Protein AF-A0A9J7M4P5-F1 (afdb_monomer_lite)

Structure (mmCIF, N/CA/C/O backbone):
data_AF-A0A9J7M4P5-F1
#
_entry.id   AF-A0A9J7M4P5-F1
#
loop_
_atom_site.group_PDB
_atom_site.id
_atom_site.type_symbol
_atom_site.label_atom_id
_atom_site.label_alt_id
_atom_site.label_comp_id
_atom_site.label_asym_id
_atom_site.label_entity_id
_atom_site.label_seq_id
_atom_site.pdbx_PDB_ins_code
_atom_site.Cartn_x
_atom_site.Cartn_y
_atom_site.Cartn_z
_atom_site.occupancy
_atom_site.B_iso_or_equiv
_atom_site.auth_seq_id
_atom_site.auth_comp_id
_atom_site.auth_asym_id
_atom_site.auth_atom_id
_atom_site.pdbx_PDB_model_num
ATOM 1 N N . MET A 1 1 ? -28.557 36.344 45.020 1.00 32.06 1 MET A N 1
ATOM 2 C CA . MET A 1 1 ? -29.048 36.520 46.403 1.00 32.06 1 MET A CA 1
ATOM 3 C C . MET A 1 1 ? -29.252 35.145 47.010 1.00 32.06 1 MET A C 1
ATOM 5 O O . MET A 1 1 ? -29.589 34.224 46.281 1.00 32.06 1 MET A O 1
ATOM 9 N N . HIS A 1 2 ? -28.918 35.027 48.289 1.00 39.66 2 HIS A N 1
ATOM 10 C CA . HIS A 1 2 ? -28.750 33.804 49.070 1.00 39.66 2 HIS A CA 1
ATOM 11 C C . HIS A 1 2 ? -29.847 32.739 48.944 1.00 39.66 2 HIS A C 1
ATOM 13 O O . HIS A 1 2 ? -31.031 33.059 48.902 1.00 39.66 2 HIS A O 1
ATOM 19 N N . ALA A 1 3 ? -29.426 31.479 49.070 1.00 27.81 3 ALA A N 1
ATOM 20 C CA . ALA A 1 3 ? -30.178 30.472 49.807 1.00 27.81 3 ALA A CA 1
ATOM 21 C C . ALA A 1 3 ? -29.232 29.857 50.850 1.00 27.81 3 ALA A C 1
ATOM 23 O O . ALA A 1 3 ? -28.232 29.229 50.508 1.00 27.81 3 ALA A O 1
ATOM 24 N N . GLU A 1 4 ? -29.517 30.121 52.122 1.00 32.56 4 GLU A N 1
ATOM 25 C CA . GLU A 1 4 ? -28.838 29.543 53.279 1.00 32.56 4 GLU A CA 1
ATOM 26 C C . GLU A 1 4 ? -29.743 28.424 53.820 1.00 32.56 4 GLU A C 1
ATOM 28 O O . GLU A 1 4 ? -30.871 28.689 54.231 1.00 32.56 4 GLU A O 1
ATOM 33 N N . ILE A 1 5 ? -29.273 27.172 53.807 1.00 31.25 5 ILE A N 1
ATOM 34 C CA . ILE A 1 5 ? -29.913 26.063 54.529 1.00 31.25 5 ILE A CA 1
ATOM 35 C C . ILE A 1 5 ? -29.029 25.741 55.732 1.00 31.25 5 ILE A C 1
ATOM 37 O O . ILE A 1 5 ? -27.945 25.176 55.601 1.00 31.25 5 ILE A O 1
ATOM 41 N N . LYS A 1 6 ? -29.503 26.133 56.919 1.00 36.91 6 LYS A N 1
ATOM 42 C CA . LYS A 1 6 ? -28.920 25.782 58.217 1.00 36.91 6 LYS A CA 1
ATOM 43 C C . LYS A 1 6 ? -29.572 24.508 58.739 1.00 36.91 6 LYS A C 1
ATOM 45 O O . LYS A 1 6 ? -30.766 24.495 59.022 1.00 36.91 6 LYS A O 1
ATOM 50 N N . ILE A 1 7 ? -28.769 23.468 58.942 1.00 38.19 7 ILE A N 1
ATOM 51 C CA . ILE A 1 7 ? -29.154 22.288 59.721 1.00 38.19 7 ILE A CA 1
ATOM 52 C C . ILE A 1 7 ? -28.417 22.373 61.062 1.00 38.19 7 ILE A C 1
ATOM 54 O O . ILE A 1 7 ? -27.215 22.132 61.132 1.00 38.19 7 ILE A O 1
ATOM 58 N N . MET A 1 8 ? -29.131 22.744 62.131 1.00 36.69 8 MET A N 1
ATOM 59 C CA . MET A 1 8 ? -28.634 22.638 63.508 1.00 36.69 8 MET A CA 1
ATOM 60 C C . MET A 1 8 ? -28.886 21.218 64.021 1.00 36.69 8 MET A C 1
ATOM 62 O O . MET A 1 8 ? -30.028 20.761 64.008 1.00 36.69 8 MET A O 1
ATOM 66 N N . ARG A 1 9 ? -27.852 20.515 64.501 1.00 39.53 9 ARG A N 1
ATOM 67 C CA . ARG A 1 9 ? -28.026 19.235 65.207 1.00 39.53 9 ARG A CA 1
ATOM 68 C C . ARG A 1 9 ? -27.787 19.400 66.703 1.00 39.53 9 ARG A C 1
ATOM 70 O O . ARG A 1 9 ? -26.708 19.799 67.129 1.00 39.53 9 ARG A O 1
ATOM 77 N N . SER A 1 10 ? -28.814 19.046 67.471 1.00 37.09 10 SER A N 1
ATOM 78 C CA . SER A 1 10 ? -28.768 18.798 68.910 1.00 37.09 10 SER A CA 1
ATOM 79 C C . SER A 1 10 ? -28.330 17.352 69.189 1.00 37.09 10 SER A C 1
ATOM 81 O O . SER A 1 10 ? -28.710 16.436 68.464 1.00 37.09 10 SER A O 1
ATOM 83 N N . SER A 1 11 ? -27.507 17.202 70.231 1.00 46.25 11 SER A N 1
ATOM 84 C CA . SER A 1 11 ? -27.249 16.038 71.096 1.00 46.25 11 SER A CA 1
ATOM 85 C C . SER A 1 11 ? -27.502 14.610 70.562 1.00 46.25 11 SER A C 1
ATOM 87 O O . SER A 1 11 ? -28.636 14.166 70.416 1.00 46.25 11 SER A O 1
ATOM 89 N N . VAL A 1 12 ? -26.399 13.860 70.408 1.00 49.03 12 VAL A N 1
ATOM 90 C CA . VAL A 1 12 ? -26.198 12.409 70.673 1.00 49.03 12 VAL A CA 1
ATOM 91 C C . VAL A 1 12 ? -27.060 11.365 69.927 1.00 49.03 12 VAL A C 1
ATOM 93 O O . VAL A 1 12 ? -26.639 10.216 69.827 1.00 49.03 12 VAL A O 1
ATOM 96 N N . PHE A 1 13 ? -28.155 11.716 69.255 1.00 46.66 13 PHE A N 1
ATOM 97 C CA . PHE A 1 13 ? -29.026 10.751 68.559 1.00 46.66 13 PHE A CA 1
ATOM 98 C C . PHE A 1 13 ? -28.764 10.566 67.053 1.00 46.66 13 PHE A C 1
ATOM 100 O O . PHE A 1 13 ? -29.630 10.085 66.335 1.00 46.66 13 PHE A O 1
ATOM 107 N N . HIS A 1 14 ? -27.588 10.935 66.535 1.00 49.94 14 HIS A N 1
ATOM 108 C CA . HIS A 1 14 ? -27.396 11.019 65.072 1.00 49.94 14 HIS A CA 1
ATOM 109 C C . HIS A 1 14 ? -26.044 10.541 64.523 1.00 49.94 14 HIS A C 1
ATOM 111 O O . HIS A 1 14 ? -25.819 10.575 63.313 1.00 49.94 14 HIS A O 1
ATOM 117 N N . LEU A 1 15 ? -25.130 10.074 65.377 1.00 54.09 15 LEU A N 1
ATOM 118 C CA . LEU A 1 15 ? -23.816 9.579 64.941 1.00 54.09 15 LEU A CA 1
ATOM 119 C C . LEU A 1 15 ? -23.909 8.229 64.212 1.00 54.09 15 LEU A C 1
ATOM 121 O O . LEU A 1 15 ? -23.121 7.965 63.307 1.00 54.09 15 LEU A O 1
ATOM 125 N N . ALA A 1 16 ? -24.882 7.388 64.576 1.00 57.69 16 ALA A N 1
ATOM 126 C CA . ALA A 1 16 ? -25.131 6.117 63.899 1.00 57.69 16 ALA A CA 1
ATOM 127 C C . ALA A 1 16 ? -25.726 6.322 62.496 1.00 57.69 16 ALA A C 1
ATOM 129 O O . ALA A 1 16 ? -25.271 5.691 61.546 1.00 57.69 16 ALA A O 1
ATOM 130 N N . GLU A 1 17 ? -26.679 7.247 62.346 1.00 63.53 17 GLU A N 1
ATOM 131 C CA . GLU A 1 17 ? -27.298 7.563 61.053 1.00 63.53 17 GLU A CA 1
ATOM 132 C C . GLU A 1 17 ? -26.326 8.265 60.098 1.00 63.53 17 GLU A C 1
ATOM 134 O O . GLU A 1 17 ? -26.314 7.957 58.909 1.00 63.53 17 GLU A O 1
ATOM 139 N N . LEU A 1 18 ? -25.446 9.140 60.609 1.00 63.12 18 LEU A N 1
ATOM 140 C CA . LEU A 1 18 ? -24.404 9.773 59.792 1.00 63.12 18 LEU A CA 1
ATOM 141 C C . LEU A 1 18 ? -23.370 8.745 59.296 1.00 63.12 18 LEU A C 1
ATOM 143 O O . LEU A 1 18 ? -23.082 8.694 58.105 1.00 63.12 18 LEU A O 1
ATOM 147 N N . LYS A 1 19 ? -22.895 7.849 60.175 1.00 74.62 19 LYS A N 1
ATOM 148 C CA . LYS A 1 19 ? -21.999 6.740 59.790 1.00 74.62 19 LYS A CA 1
ATOM 149 C C . LYS A 1 19 ? -22.668 5.748 58.836 1.00 74.62 19 LYS A C 1
ATOM 151 O O . LYS A 1 19 ? -21.984 5.114 58.038 1.00 74.62 19 LYS A O 1
ATOM 156 N N . ALA A 1 20 ? -23.985 5.567 58.931 1.00 74.94 20 ALA A N 1
ATOM 157 C CA . ALA A 1 20 ? -24.743 4.748 57.990 1.00 74.94 20 ALA A CA 1
ATOM 158 C C . ALA A 1 20 ? -24.864 5.431 56.618 1.00 74.94 20 ALA A C 1
ATOM 160 O O . ALA A 1 20 ? -24.771 4.753 55.597 1.00 74.94 20 ALA A O 1
ATOM 161 N N . PHE A 1 21 ? -25.025 6.756 56.586 1.00 72.19 21 PHE A N 1
ATOM 162 C CA . PHE A 1 21 ? -25.049 7.541 55.353 1.00 72.19 21 PHE A CA 1
ATOM 163 C C . PHE A 1 21 ? -23.686 7.554 54.648 1.00 72.19 21 PHE A C 1
ATOM 165 O O . PHE A 1 21 ? -23.629 7.272 53.459 1.00 72.19 21 PHE A O 1
ATOM 172 N N . GLU A 1 22 ? -22.586 7.770 55.373 1.00 79.81 22 GLU A N 1
ATOM 173 C CA . GLU A 1 22 ? -21.223 7.722 54.813 1.00 79.81 22 GLU A CA 1
ATOM 174 C C . GLU A 1 22 ? -20.876 6.338 54.248 1.00 79.81 22 GLU A C 1
ATOM 176 O O . GLU A 1 22 ? -20.321 6.235 53.159 1.00 79.81 22 GLU A O 1
ATOM 181 N N . ARG A 1 23 ? -21.273 5.252 54.931 1.00 82.62 23 ARG A N 1
ATOM 182 C CA . ARG A 1 23 ? -21.112 3.887 54.396 1.00 82.62 23 ARG A CA 1
ATOM 183 C C . ARG A 1 23 ? -21.931 3.654 53.132 1.00 82.62 23 ARG A C 1
ATOM 185 O O . ARG A 1 23 ? -21.476 2.941 52.245 1.00 82.62 23 ARG A O 1
ATOM 192 N N . ARG A 1 24 ? -23.137 4.226 53.052 1.00 82.62 24 ARG A N 1
ATOM 193 C CA . ARG A 1 24 ? -23.967 4.161 51.843 1.00 82.62 24 ARG A CA 1
ATOM 194 C C . ARG A 1 24 ? -23.356 4.974 50.706 1.00 82.62 24 ARG A C 1
ATOM 196 O O . ARG A 1 24 ? -23.369 4.493 49.583 1.00 82.62 24 ARG A O 1
ATOM 203 N N . LEU A 1 25 ? -22.789 6.145 50.995 1.00 83.06 25 LEU A N 1
ATOM 204 C CA . LEU A 1 25 ? -22.092 6.966 50.006 1.00 83.06 25 LEU A CA 1
ATOM 205 C C . LEU A 1 25 ? -20.863 6.236 49.447 1.00 83.06 25 LEU A C 1
ATOM 207 O O . LEU A 1 25 ? -20.775 6.061 48.239 1.00 83.06 25 LEU A O 1
ATOM 211 N N . ALA A 1 26 ? -20.005 5.695 50.316 1.00 88.31 26 ALA A N 1
ATOM 212 C CA . ALA A 1 26 ? -18.843 4.907 49.902 1.00 88.31 26 ALA A CA 1
ATOM 213 C C . ALA A 1 26 ? -19.234 3.650 49.101 1.00 88.31 26 ALA A C 1
ATOM 215 O O . ALA A 1 26 ? -18.562 3.283 48.142 1.00 88.31 26 ALA A O 1
ATOM 216 N N . ALA A 1 27 ? -20.345 2.995 49.463 1.00 86.44 27 ALA A N 1
ATOM 217 C CA . ALA A 1 27 ? -20.863 1.858 48.705 1.00 86.44 27 ALA A CA 1
ATOM 218 C C . ALA A 1 27 ? -21.381 2.258 47.312 1.00 86.44 27 ALA A C 1
ATOM 220 O O . ALA A 1 27 ? -21.237 1.482 46.370 1.00 86.44 27 ALA A O 1
ATOM 221 N N . MET A 1 28 ? -21.970 3.450 47.164 1.00 83.69 28 MET A N 1
ATOM 222 C CA . MET A 1 28 ? -22.389 3.964 45.856 1.00 83.69 28 MET A CA 1
ATOM 223 C C . MET A 1 28 ? -21.194 4.357 44.985 1.00 83.69 28 MET A C 1
ATOM 225 O O . MET A 1 28 ? -21.196 4.022 43.806 1.00 83.69 28 MET A O 1
ATOM 229 N N . GLU A 1 29 ? -20.176 5.012 45.548 1.00 90.94 29 GLU A N 1
ATOM 230 C CA . GLU A 1 29 ? -18.949 5.368 44.818 1.00 90.94 29 GLU A CA 1
ATOM 231 C C . GLU A 1 29 ? -18.215 4.111 44.331 1.00 90.94 29 GLU A C 1
ATOM 233 O O . GLU A 1 29 ? -17.936 3.988 43.143 1.00 90.94 29 GLU A O 1
ATOM 238 N N . ALA A 1 30 ? -18.046 3.104 45.194 1.00 89.12 30 ALA A N 1
ATOM 239 C CA . ALA A 1 30 ? -17.461 1.822 44.797 1.00 89.12 30 ALA A CA 1
ATOM 240 C C . ALA A 1 30 ? -18.287 1.096 43.717 1.00 89.12 30 ALA A C 1
ATOM 242 O O . ALA A 1 30 ? -17.734 0.444 42.833 1.00 89.12 30 ALA A O 1
ATOM 243 N N . CYS A 1 31 ? -19.619 1.207 43.766 1.00 89.06 31 CYS A N 1
ATOM 244 C CA . CYS A 1 31 ? -20.495 0.655 42.734 1.00 89.06 31 CYS A CA 1
ATOM 245 C C . CYS A 1 31 ? -20.346 1.395 41.396 1.00 89.06 31 CYS A C 1
ATOM 247 O O . CYS A 1 31 ? -20.440 0.775 40.337 1.00 89.06 31 CYS A O 1
ATOM 249 N N . GLN A 1 32 ? -20.134 2.710 41.437 1.00 89.12 32 GLN A N 1
ATOM 250 C CA . GLN A 1 32 ? -19.912 3.526 40.250 1.00 89.12 32 GLN A CA 1
ATOM 251 C C . GLN A 1 32 ? -18.554 3.218 39.608 1.00 89.12 32 GLN A C 1
ATOM 253 O O . GLN A 1 32 ? -18.493 3.048 38.391 1.00 89.12 32 GLN A O 1
ATOM 258 N N . ASP A 1 33 ? -17.501 3.075 40.412 1.00 91.88 33 ASP A N 1
ATOM 259 C CA . ASP A 1 33 ? -16.168 2.699 39.933 1.00 91.88 33 ASP A CA 1
ATOM 260 C C . ASP A 1 33 ? -16.181 1.303 39.296 1.00 91.88 33 ASP A C 1
ATOM 262 O O . ASP A 1 33 ? -15.713 1.132 38.171 1.00 91.88 33 ASP A O 1
ATOM 266 N N . ALA A 1 34 ? -16.829 0.326 39.943 1.00 89.56 34 ALA A N 1
ATOM 267 C CA . ALA A 1 34 ? -16.982 -1.019 39.389 1.00 89.56 34 ALA A CA 1
ATOM 268 C C . ALA A 1 34 ? -17.745 -1.024 38.048 1.00 89.56 34 ALA A C 1
ATOM 270 O O . ALA A 1 34 ? -17.384 -1.754 37.126 1.00 89.56 34 ALA A O 1
ATOM 271 N N . ALA A 1 35 ? -18.781 -0.189 37.910 1.00 90.12 35 ALA A N 1
ATOM 272 C CA . ALA A 1 35 ? -19.529 -0.066 36.659 1.00 90.12 35 ALA A CA 1
ATOM 273 C C . ALA A 1 35 ? -18.696 0.577 35.532 1.00 90.12 35 ALA A C 1
ATOM 275 O O . ALA A 1 35 ? -18.831 0.197 34.367 1.00 90.12 35 ALA A O 1
ATOM 276 N N . LEU A 1 36 ? -17.828 1.540 35.859 1.00 87.75 36 LEU A N 1
ATOM 277 C CA . LEU A 1 36 ? -16.921 2.169 34.895 1.00 87.75 36 LEU A CA 1
ATOM 278 C C . LEU A 1 36 ? -15.819 1.211 34.428 1.00 87.75 36 LEU A C 1
ATOM 280 O O . LEU A 1 36 ? -15.496 1.192 33.238 1.00 87.75 36 LEU A O 1
ATOM 284 N N . GLU A 1 37 ? -15.274 0.396 35.331 1.00 89.75 37 GLU A N 1
ATOM 285 C CA . GLU A 1 37 ? -14.303 -0.643 34.978 1.00 89.75 37 GLU A CA 1
ATOM 286 C C . GLU A 1 37 ? -14.909 -1.691 34.038 1.00 89.75 37 GLU A C 1
ATOM 288 O O . GLU A 1 37 ? -14.287 -2.042 33.033 1.00 89.75 37 GLU A O 1
ATOM 293 N N . ASP A 1 38 ? -16.141 -2.134 34.302 1.00 89.31 38 ASP A N 1
ATOM 294 C CA . ASP A 1 38 ? -16.837 -3.115 33.463 1.00 89.31 38 ASP A CA 1
ATOM 295 C C . ASP A 1 38 ? -17.134 -2.566 32.055 1.00 89.31 38 ASP A C 1
ATOM 297 O O . ASP A 1 38 ? -16.871 -3.225 31.046 1.00 89.31 38 ASP A O 1
ATOM 301 N N . LEU A 1 39 ? -17.579 -1.306 31.956 1.00 88.56 39 LEU A N 1
ATOM 302 C CA . LEU A 1 39 ? -17.783 -0.623 30.672 1.00 88.56 39 LEU A CA 1
ATOM 303 C C . LEU A 1 39 ? -16.479 -0.470 29.878 1.00 88.56 39 LEU A C 1
ATOM 305 O O . LEU A 1 39 ? -16.457 -0.740 28.675 1.00 88.56 39 LEU A O 1
ATOM 309 N N . SER A 1 40 ? -15.395 -0.062 30.542 1.00 88.31 40 SER A N 1
ATOM 310 C CA . SER A 1 40 ? -14.067 0.075 29.931 1.00 88.31 40 SER A CA 1
ATOM 311 C C . SER A 1 40 ? -13.532 -1.276 29.442 1.00 88.31 40 SER A C 1
ATOM 313 O O . SER A 1 40 ? -13.055 -1.400 28.311 1.00 88.31 40 SER A O 1
ATOM 315 N N . SER A 1 41 ? -13.692 -2.323 30.255 1.00 86.88 41 SER A N 1
ATOM 316 C CA . SER A 1 41 ? -13.334 -3.701 29.912 1.00 86.88 41 SER A CA 1
ATOM 317 C C . SER A 1 41 ? -14.108 -4.196 28.687 1.00 86.88 41 SER A C 1
ATOM 319 O O . SER A 1 41 ? -13.510 -4.667 27.715 1.00 86.88 41 SER A O 1
ATOM 321 N N . HIS A 1 42 ? -15.432 -4.009 28.670 1.00 82.81 42 HIS A N 1
ATOM 322 C CA . HIS A 1 42 ? -16.275 -4.381 27.537 1.00 82.81 42 HIS A CA 1
ATOM 323 C C . HIS A 1 42 ? -15.928 -3.613 26.253 1.00 82.81 42 HIS A C 1
ATOM 325 O O . HIS A 1 42 ? -15.896 -4.207 25.168 1.00 82.81 42 HIS A O 1
ATOM 331 N N . GLN A 1 43 ? -15.629 -2.315 26.342 1.00 83.38 43 GLN A N 1
ATOM 332 C CA . GLN A 1 43 ? -15.176 -1.524 25.193 1.00 83.38 43 GLN A CA 1
ATOM 333 C C . GLN A 1 43 ? -13.837 -2.027 24.645 1.00 83.38 43 GLN A C 1
ATOM 335 O O . GLN A 1 43 ? -13.720 -2.262 23.443 1.00 83.38 43 GLN A O 1
ATOM 340 N N . ASN A 1 44 ? -12.856 -2.283 25.511 1.00 83.12 44 ASN A N 1
ATOM 341 C CA . ASN A 1 44 ? -11.569 -2.831 25.086 1.00 83.12 44 ASN A CA 1
ATOM 342 C C . ASN A 1 44 ? -11.737 -4.207 24.429 1.00 83.12 44 ASN A C 1
ATOM 344 O O . ASN A 1 44 ? -11.225 -4.434 23.337 1.00 83.12 44 ASN A O 1
ATOM 348 N N . GLN A 1 45 ? -12.530 -5.101 25.023 1.00 78.44 45 GLN A N 1
ATOM 349 C CA . GLN A 1 45 ? -12.749 -6.442 24.481 1.00 78.44 45 GLN A CA 1
ATOM 350 C C . GLN A 1 45 ? -13.483 -6.421 23.129 1.00 78.44 45 GLN A C 1
ATOM 352 O O . GLN A 1 45 ? -13.175 -7.211 22.231 1.00 78.44 45 GLN A O 1
ATOM 357 N N . THR A 1 46 ? -14.446 -5.510 22.954 1.00 83.31 46 THR A N 1
ATOM 358 C CA . THR A 1 46 ? -15.131 -5.325 21.666 1.00 83.31 46 THR A CA 1
ATOM 359 C C . THR A 1 46 ? -14.205 -4.743 20.601 1.00 83.31 46 THR A C 1
ATOM 361 O O . THR A 1 46 ? -14.252 -5.220 19.464 1.00 83.31 46 THR A O 1
ATOM 364 N N . ALA A 1 47 ? -13.325 -3.803 20.959 1.00 83.31 47 ALA A N 1
ATOM 365 C CA . ALA A 1 47 ? -12.305 -3.265 20.062 1.00 83.31 47 ALA A CA 1
ATOM 366 C C . ALA A 1 47 ? -11.313 -4.350 19.613 1.00 83.31 47 ALA A C 1
ATOM 368 O O . ALA A 1 47 ? -11.155 -4.567 18.411 1.00 83.31 47 ALA A O 1
ATOM 369 N N . THR A 1 48 ? -10.743 -5.125 20.544 1.00 82.12 48 THR A N 1
ATOM 370 C CA . THR A 1 48 ? -9.800 -6.210 20.213 1.00 82.12 48 THR A CA 1
ATOM 371 C C . THR A 1 48 ? -10.436 -7.242 19.281 1.00 82.12 48 THR A C 1
ATOM 373 O O . THR A 1 48 ? -9.849 -7.637 18.275 1.00 82.12 48 THR A O 1
ATOM 376 N N . ARG A 1 49 ? -11.692 -7.630 19.539 1.00 83.75 49 ARG A N 1
ATOM 377 C CA . ARG A 1 49 ? -12.414 -8.582 18.682 1.00 83.75 49 ARG A CA 1
ATOM 378 C C . ARG A 1 49 ? -12.668 -8.037 17.272 1.00 83.75 49 ARG A C 1
ATOM 380 O O . ARG A 1 49 ? -12.710 -8.809 16.311 1.00 83.75 49 ARG A O 1
ATOM 387 N N . GLN A 1 50 ? -12.890 -6.731 17.129 1.00 83.12 50 GLN A N 1
ATOM 388 C CA . GLN A 1 50 ? -13.041 -6.093 15.819 1.00 83.12 50 GLN A CA 1
ATOM 389 C C . GLN A 1 50 ? -11.714 -6.038 15.063 1.00 83.12 50 GLN A C 1
ATOM 391 O O . GLN A 1 50 ? -11.693 -6.356 13.873 1.00 83.12 50 GLN A O 1
ATOM 396 N N . GLU A 1 51 ? -10.618 -5.705 15.741 1.00 83.75 51 GLU A N 1
ATOM 397 C CA . GLU A 1 51 ? -9.276 -5.698 15.155 1.00 83.75 51 GLU A CA 1
ATOM 398 C C . GLU A 1 51 ? -8.866 -7.088 14.665 1.00 83.75 51 GLU A C 1
ATOM 400 O O . GLU A 1 51 ? -8.419 -7.228 13.527 1.00 83.75 51 GLU A O 1
ATOM 405 N N . GLU A 1 52 ? -9.100 -8.135 15.459 1.00 84.50 52 GLU A N 1
ATOM 406 C CA . GLU A 1 52 ? -8.826 -9.518 15.055 1.00 84.50 52 GLU A CA 1
ATOM 407 C C . GLU A 1 52 ? -9.647 -9.935 13.835 1.00 84.50 52 GLU A C 1
ATOM 409 O O . GLU A 1 52 ? -9.114 -10.539 12.902 1.00 84.50 52 GLU A O 1
ATOM 414 N N . ARG A 1 53 ? -10.936 -9.577 13.803 1.00 84.31 53 ARG A N 1
ATOM 415 C CA . ARG A 1 53 ? -11.807 -9.831 12.647 1.00 84.31 53 ARG A CA 1
ATOM 416 C C . ARG A 1 53 ? -11.341 -9.089 11.403 1.00 84.31 53 ARG A C 1
ATOM 418 O O . ARG A 1 53 ? -11.387 -9.649 10.310 1.00 84.31 53 ARG A O 1
ATOM 425 N N . PHE A 1 54 ? -10.902 -7.844 11.547 1.00 79.38 54 PHE A N 1
ATOM 426 C CA . PHE A 1 54 ? -10.382 -7.062 10.433 1.00 79.38 54 PHE A CA 1
ATOM 427 C C . PHE A 1 54 ? -9.044 -7.622 9.933 1.00 79.38 54 PHE A C 1
ATOM 429 O O . PHE A 1 54 ? -8.843 -7.772 8.729 1.00 79.38 54 PHE A O 1
ATOM 436 N N . ALA A 1 55 ? -8.154 -8.018 10.843 1.00 77.25 55 ALA A N 1
ATOM 437 C CA . ALA A 1 55 ? -6.906 -8.686 10.502 1.00 77.25 55 ALA A CA 1
ATOM 438 C C . ALA A 1 55 ? -7.157 -10.031 9.801 1.00 77.25 55 ALA A C 1
ATOM 440 O O . ALA A 1 55 ? -6.491 -10.350 8.818 1.00 77.25 55 ALA A O 1
ATOM 441 N N . ASP A 1 56 ? -8.131 -10.816 10.263 1.00 83.12 56 ASP A N 1
ATOM 442 C CA . ASP A 1 56 ? -8.551 -12.059 9.612 1.00 83.12 56 ASP A CA 1
ATOM 443 C C . ASP A 1 56 ? -9.130 -11.818 8.210 1.00 83.12 56 ASP A C 1
ATOM 445 O O . ASP A 1 56 ? -8.721 -12.467 7.244 1.00 83.12 56 ASP A O 1
ATOM 449 N N . PHE A 1 57 ? -9.985 -10.805 8.056 1.00 83.19 57 PHE A N 1
ATOM 450 C CA . PHE A 1 57 ? -10.497 -10.377 6.756 1.00 83.19 57 PHE A CA 1
ATOM 451 C C . PHE A 1 57 ? -9.360 -10.008 5.789 1.00 83.19 57 PHE A C 1
ATOM 453 O O . PHE A 1 57 ? -9.321 -10.495 4.659 1.00 83.19 57 PHE A O 1
ATOM 460 N N . CYS A 1 58 ? -8.389 -9.209 6.236 1.00 78.50 58 CYS A N 1
ATOM 461 C CA . CYS A 1 58 ? -7.227 -8.825 5.431 1.00 78.50 58 CYS A CA 1
ATOM 462 C C . CYS A 1 58 ? -6.308 -10.016 5.101 1.00 78.50 58 CYS A C 1
ATOM 464 O O . CYS A 1 58 ? -5.708 -10.053 4.026 1.00 78.50 58 CYS A O 1
ATOM 466 N N . ARG A 1 59 ? -6.196 -11.008 5.996 1.00 73.88 59 ARG A N 1
ATOM 467 C CA . ARG A 1 59 ? -5.406 -12.229 5.760 1.00 73.88 59 ARG A CA 1
ATOM 468 C C . ARG A 1 59 ? -6.055 -13.157 4.737 1.00 73.88 59 ARG A C 1
ATOM 470 O O . ARG A 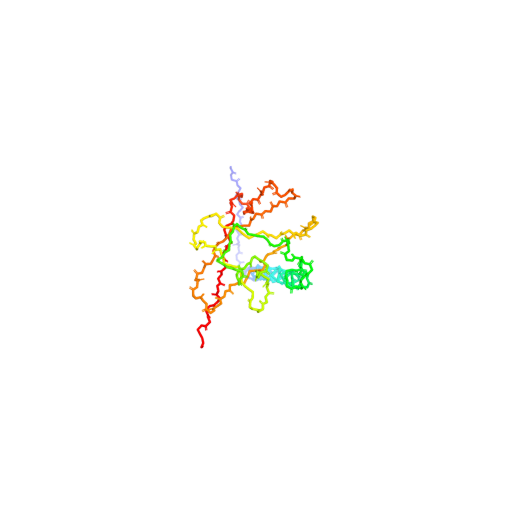1 59 ? -5.341 -13.728 3.914 1.00 73.88 59 ARG A O 1
ATOM 477 N N . THR A 1 60 ? -7.377 -13.296 4.784 1.00 78.50 60 THR A N 1
ATOM 478 C CA . THR A 1 60 ? -8.138 -14.239 3.949 1.00 78.50 60 THR A CA 1
ATOM 479 C C . THR A 1 60 ? -8.493 -13.679 2.572 1.00 78.50 60 THR A C 1
ATOM 481 O O . THR A 1 60 ? -8.633 -14.445 1.622 1.00 78.50 60 THR A O 1
ATOM 484 N N . ARG A 1 61 ? -8.591 -12.352 2.421 1.00 82.06 61 ARG A N 1
ATOM 485 C CA . ARG A 1 61 ? -8.967 -11.689 1.161 1.00 82.06 61 ARG A CA 1
ATOM 486 C C . ARG A 1 61 ? -7.808 -10.921 0.537 1.00 82.06 61 ARG A C 1
ATOM 488 O O . ARG A 1 61 ? -7.803 -9.693 0.480 1.00 82.06 61 ARG A O 1
ATOM 495 N N . ARG A 1 62 ? -6.816 -11.658 0.032 1.00 83.44 62 ARG A N 1
ATOM 496 C CA . ARG A 1 62 ? -5.746 -11.068 -0.782 1.00 83.44 62 ARG A CA 1
ATOM 497 C C . ARG A 1 62 ? -6.250 -10.764 -2.189 1.00 83.44 62 ARG A C 1
ATOM 499 O O . ARG A 1 62 ? -6.924 -11.579 -2.800 1.00 83.44 62 ARG A O 1
ATOM 506 N N . MET A 1 63 ? -5.850 -9.614 -2.720 1.00 84.25 63 MET A N 1
ATOM 507 C CA . MET A 1 63 ? -6.310 -9.106 -4.020 1.00 84.25 63 MET A CA 1
ATOM 508 C C . MET A 1 63 ? -5.520 -9.646 -5.225 1.00 84.25 63 MET A C 1
ATOM 510 O O . MET A 1 63 ? -5.573 -9.045 -6.285 1.00 84.25 63 MET A O 1
ATOM 514 N N . GLY A 1 64 ? -4.750 -10.732 -5.087 1.00 87.12 64 GLY A N 1
ATOM 515 C CA . GLY A 1 64 ? -4.068 -11.348 -6.236 1.00 87.12 64 GLY A CA 1
ATOM 516 C C . GLY A 1 64 ? -2.557 -11.115 -6.356 1.00 87.12 64 GLY A C 1
ATOM 517 O O . GLY A 1 64 ? -1.905 -11.741 -7.190 1.00 87.12 64 GLY A O 1
ATOM 518 N N . MET A 1 65 ? -1.959 -10.254 -5.519 1.00 87.19 65 MET A N 1
ATOM 519 C CA . MET A 1 65 ? -0.520 -9.945 -5.611 1.00 87.19 65 MET A CA 1
ATOM 520 C C . MET A 1 65 ? 0.367 -11.174 -5.364 1.00 87.19 65 MET A C 1
ATOM 522 O O . MET A 1 65 ? 1.308 -11.399 -6.120 1.00 87.19 65 MET A O 1
ATOM 526 N N . SER A 1 66 ? 0.067 -11.980 -4.338 1.00 84.06 66 SER A N 1
ATOM 527 C CA . SER A 1 66 ? 0.858 -13.175 -3.994 1.00 84.06 66 SER A CA 1
ATOM 528 C C . SER A 1 66 ? 0.408 -14.451 -4.708 1.00 84.06 66 SER A C 1
ATOM 530 O O . SER A 1 66 ? 1.183 -15.395 -4.788 1.00 84.06 66 SER A O 1
ATOM 532 N N . THR A 1 67 ? -0.841 -14.509 -5.175 1.00 85.19 67 THR A N 1
ATOM 533 C CA . THR A 1 67 ? -1.428 -15.695 -5.827 1.00 85.19 67 THR A CA 1
ATOM 534 C C . THR A 1 67 ? -1.228 -15.694 -7.340 1.00 85.19 67 THR A C 1
ATOM 536 O O . THR A 1 67 ? -1.254 -16.758 -7.945 1.00 85.19 67 THR A O 1
ATOM 539 N N . GLY A 1 68 ? -0.979 -14.527 -7.945 1.00 86.94 68 GLY A N 1
ATOM 540 C CA . GLY A 1 68 ? -0.810 -14.385 -9.394 1.00 86.94 68 GLY A CA 1
ATOM 541 C C . GLY A 1 68 ? -2.086 -13.993 -10.142 1.00 86.94 68 GLY A C 1
ATOM 542 O O . GLY A 1 68 ? -2.027 -13.835 -11.355 1.00 86.94 68 GLY A O 1
ATOM 543 N N . ASP A 1 69 ? -3.207 -13.788 -9.439 1.00 90.19 69 ASP A N 1
ATOM 544 C CA . ASP A 1 69 ? -4.485 -13.403 -10.066 1.00 90.19 69 ASP A CA 1
ATOM 545 C C . ASP A 1 69 ? -4.418 -12.013 -10.719 1.00 90.19 69 ASP A C 1
ATOM 547 O O . ASP A 1 69 ? -5.060 -11.762 -11.735 1.00 90.19 69 ASP A O 1
ATOM 551 N N . ILE A 1 70 ? -3.602 -11.109 -10.164 1.00 90.88 70 ILE A N 1
ATOM 552 C CA . ILE A 1 70 ? -3.193 -9.885 -10.865 1.00 90.88 70 ILE A CA 1
ATOM 553 C C . ILE A 1 70 ? -2.108 -10.296 -11.860 1.00 90.88 70 ILE A C 1
ATOM 555 O O . ILE A 1 70 ? -1.103 -10.828 -11.390 1.00 90.88 70 ILE A O 1
ATOM 559 N N . PRO A 1 71 ? -2.226 -10.040 -13.173 1.00 92.50 71 PRO A N 1
ATOM 560 C CA . PRO A 1 71 ? -1.205 -10.422 -14.147 1.00 92.50 71 PRO A CA 1
ATOM 561 C C . PRO A 1 71 ? 0.040 -9.526 -14.057 1.00 92.50 71 PRO A C 1
ATOM 563 O O . PRO A 1 71 ? -0.033 -8.370 -13.646 1.00 92.50 71 PRO A O 1
ATOM 566 N N . ASP A 1 72 ? 1.200 -10.040 -14.478 1.00 92.62 72 ASP A N 1
ATOM 567 C CA . ASP A 1 72 ? 2.473 -9.297 -14.432 1.00 92.62 72 ASP A CA 1
ATOM 568 C C . ASP A 1 72 ? 2.423 -7.978 -15.224 1.00 92.62 72 ASP A C 1
ATOM 570 O O . ASP A 1 72 ? 3.026 -6.991 -14.812 1.00 92.62 72 ASP A O 1
ATOM 574 N N . SER A 1 73 ? 1.657 -7.933 -16.320 1.00 94.88 73 SER A N 1
ATOM 575 C CA . SER A 1 73 ? 1.440 -6.727 -17.133 1.00 94.88 73 SER A CA 1
ATOM 576 C C . SER A 1 73 ? 0.710 -5.606 -16.391 1.00 94.88 73 SER A C 1
ATOM 578 O O . SER A 1 73 ? 0.846 -4.442 -16.760 1.00 94.88 73 SER A O 1
ATOM 580 N N . SER A 1 74 ? -0.050 -5.944 -15.349 1.00 94.25 74 SER A N 1
ATOM 581 C CA . SER A 1 74 ? -0.755 -4.976 -14.508 1.00 94.25 74 SER A CA 1
ATOM 582 C C . SER A 1 74 ? 0.136 -4.375 -13.421 1.00 94.25 74 SER A C 1
ATOM 584 O O . SER A 1 74 ? -0.285 -3.456 -12.720 1.00 94.25 74 SER A O 1
ATOM 586 N N . ILE A 1 75 ? 1.374 -4.855 -13.273 1.00 93.88 75 ILE A N 1
ATOM 587 C CA . ILE A 1 75 ? 2.340 -4.336 -12.307 1.00 93.88 75 ILE A CA 1
ATOM 588 C C . ILE A 1 75 ? 3.392 -3.539 -13.076 1.00 93.88 75 ILE A C 1
ATOM 590 O O . ILE A 1 75 ? 4.207 -4.087 -13.814 1.00 93.88 75 ILE A O 1
ATOM 594 N N . THR A 1 76 ? 3.378 -2.220 -12.907 1.00 94.38 76 THR A N 1
ATOM 595 C CA . THR A 1 76 ? 4.238 -1.284 -13.647 1.00 94.38 76 THR A CA 1
ATOM 596 C C . THR A 1 76 ? 4.965 -0.352 -12.687 1.00 94.38 76 THR A C 1
ATOM 598 O O . THR A 1 76 ? 4.553 -0.192 -11.543 1.00 94.38 76 THR A O 1
ATOM 601 N N . ALA A 1 77 ? 6.060 0.265 -13.120 1.00 93.62 77 ALA A N 1
ATOM 602 C CA . ALA A 1 77 ? 6.794 1.230 -12.305 1.00 93.62 77 ALA A CA 1
ATOM 603 C C . ALA A 1 77 ? 7.341 2.372 -13.158 1.00 93.62 77 ALA A C 1
ATOM 605 O O . ALA A 1 77 ? 7.477 2.232 -14.374 1.00 93.62 77 ALA A O 1
ATOM 606 N N . SER A 1 78 ? 7.723 3.463 -12.501 1.00 92.44 78 SER A N 1
ATOM 607 C CA . SER A 1 78 ? 8.470 4.578 -13.099 1.00 92.44 78 SER A CA 1
ATOM 608 C C . SER A 1 78 ? 9.774 4.124 -13.751 1.00 92.44 78 SER A C 1
ATOM 610 O O . SER A 1 78 ? 10.140 4.584 -14.831 1.00 92.44 78 SER A O 1
ATOM 612 N N . SER A 1 79 ? 10.505 3.246 -13.067 1.00 91.25 79 SER A N 1
ATOM 613 C CA . SER A 1 79 ? 11.785 2.713 -13.510 1.00 91.25 79 SER A CA 1
ATOM 614 C C . SER A 1 79 ? 12.118 1.422 -12.766 1.00 91.25 79 SER A C 1
ATOM 616 O O . SER A 1 79 ? 11.487 1.080 -11.765 1.00 91.25 79 SER A O 1
ATOM 618 N N . TYR A 1 80 ? 13.130 0.699 -13.235 1.00 91.81 80 TYR A N 1
ATOM 619 C CA . TYR A 1 80 ? 13.693 -0.440 -12.520 1.00 91.81 80 TYR A CA 1
ATOM 620 C C . TYR A 1 80 ? 15.180 -0.610 -12.855 1.00 91.81 80 TYR A C 1
ATOM 622 O O . TYR A 1 80 ? 15.644 -0.189 -13.916 1.00 91.81 80 TYR A O 1
ATOM 630 N N . PHE A 1 81 ? 15.950 -1.174 -11.922 1.00 88.44 81 PHE A N 1
ATOM 631 C CA . PHE A 1 81 ? 17.406 -1.304 -12.049 1.00 88.44 81 PHE A CA 1
ATOM 632 C C . PHE A 1 81 ? 17.826 -2.298 -13.144 1.00 88.44 81 PHE A C 1
ATOM 634 O O . PHE A 1 81 ? 18.748 -2.023 -13.908 1.00 88.44 81 PHE A O 1
ATOM 641 N N . SER A 1 82 ? 17.154 -3.449 -13.220 1.00 90.56 82 SER A N 1
ATOM 642 C CA . SER A 1 82 ? 17.342 -4.476 -14.254 1.00 90.56 82 SER A CA 1
ATOM 643 C C . SER A 1 82 ? 16.162 -5.451 -14.256 1.00 90.56 82 SER A C 1
ATOM 645 O O . SER A 1 82 ? 15.364 -5.433 -13.320 1.00 90.56 82 SER A O 1
ATOM 647 N N . ASP A 1 83 ? 16.063 -6.336 -15.252 1.00 91.00 83 ASP A N 1
ATOM 648 C CA . ASP A 1 83 ? 14.953 -7.303 -15.371 1.00 91.00 83 ASP A CA 1
ATOM 649 C C . ASP A 1 83 ? 14.819 -8.238 -14.157 1.00 91.00 83 ASP A C 1
ATOM 651 O O . ASP A 1 83 ? 13.730 -8.714 -13.834 1.00 91.00 83 ASP A O 1
ATOM 655 N N . ARG A 1 84 ? 15.918 -8.448 -13.417 1.00 88.50 84 ARG A N 1
ATOM 656 C CA . ARG A 1 84 ? 15.911 -9.161 -12.128 1.00 88.50 84 ARG A CA 1
ATOM 657 C C . ARG A 1 84 ? 15.034 -8.466 -11.078 1.00 88.50 84 ARG A C 1
ATOM 659 O O . ARG A 1 84 ? 14.499 -9.141 -10.207 1.00 88.50 84 ARG A O 1
ATOM 666 N N . TRP A 1 85 ? 14.897 -7.146 -11.167 1.00 87.12 85 TRP A N 1
ATOM 667 C CA . TRP A 1 85 ? 14.170 -6.279 -10.234 1.00 87.12 85 TRP A CA 1
ATOM 668 C C . TRP A 1 85 ? 12.990 -5.568 -10.903 1.00 87.12 85 TRP A C 1
ATOM 670 O O . TRP A 1 85 ? 12.588 -4.483 -10.473 1.00 87.12 85 TRP A O 1
ATOM 680 N N . ALA A 1 86 ? 12.475 -6.147 -11.990 1.00 92.00 86 ALA A N 1
ATOM 681 C CA . ALA A 1 86 ? 11.340 -5.610 -12.720 1.00 92.00 86 ALA A CA 1
ATOM 682 C C . ALA A 1 86 ? 10.096 -5.487 -11.813 1.00 92.00 86 ALA A C 1
ATOM 684 O O . ALA A 1 86 ? 9.979 -6.216 -10.826 1.00 92.00 86 ALA A O 1
ATOM 685 N N . PRO A 1 87 ? 9.127 -4.621 -12.152 1.00 91.81 87 PRO A N 1
ATOM 686 C CA . PRO A 1 87 ? 7.932 -4.389 -11.334 1.00 91.81 87 PRO A CA 1
ATOM 687 C C . PRO A 1 87 ? 7.141 -5.664 -11.019 1.00 91.81 87 PRO A C 1
ATOM 689 O O . PRO A 1 87 ? 6.721 -5.859 -9.884 1.00 91.81 87 PRO A O 1
ATOM 692 N N . ALA A 1 88 ? 7.038 -6.593 -11.974 1.00 91.81 88 ALA A N 1
ATOM 693 C CA . ALA A 1 88 ? 6.411 -7.904 -11.788 1.00 91.81 88 ALA A CA 1
ATOM 694 C C . ALA A 1 88 ? 7.042 -8.749 -10.662 1.00 91.81 88 ALA A C 1
ATOM 696 O O . ALA A 1 88 ? 6.418 -9.668 -10.134 1.00 91.81 88 ALA A O 1
ATOM 697 N N . LYS A 1 89 ? 8.281 -8.439 -10.260 1.00 89.81 89 LYS A N 1
ATOM 698 C CA . LYS A 1 89 ? 8.956 -9.073 -9.127 1.00 89.81 89 LYS A CA 1
ATOM 699 C C . LYS A 1 89 ? 8.561 -8.457 -7.785 1.00 89.81 89 LYS A C 1
ATOM 701 O O . LYS A 1 89 ? 8.981 -8.980 -6.775 1.00 89.81 89 LYS A O 1
ATOM 706 N N . ALA A 1 90 ? 7.720 -7.426 -7.713 1.00 88.50 90 ALA A N 1
ATOM 707 C CA . ALA A 1 90 ? 7.269 -6.834 -6.446 1.00 88.50 90 ALA A CA 1
ATOM 708 C C . ALA A 1 90 ? 6.261 -7.693 -5.648 1.00 88.50 90 ALA A C 1
ATOM 710 O O . ALA A 1 90 ? 5.713 -7.234 -4.645 1.00 88.50 90 ALA A O 1
ATOM 711 N N . ARG A 1 91 ? 5.952 -8.911 -6.104 1.00 88.00 91 ARG A N 1
ATOM 712 C CA . ARG A 1 91 ? 4.970 -9.790 -5.460 1.00 88.00 91 ARG A CA 1
ATOM 713 C C . ARG A 1 91 ? 5.439 -10.236 -4.078 1.00 88.00 91 ARG A C 1
ATOM 715 O O . ARG A 1 91 ? 6.595 -10.596 -3.891 1.00 88.00 91 ARG A O 1
ATOM 722 N N . PHE A 1 92 ? 4.502 -10.259 -3.134 1.00 78.69 92 PHE A N 1
ATOM 723 C CA . PHE A 1 92 ? 4.735 -10.732 -1.772 1.00 78.69 92 PHE A CA 1
ATOM 724 C C . PHE A 1 92 ? 5.002 -12.245 -1.762 1.00 78.69 92 PHE A C 1
ATOM 726 O O . PHE A 1 92 ? 4.173 -13.013 -2.254 1.00 78.69 92 PHE A O 1
ATOM 733 N N . GLY A 1 93 ? 6.114 -12.674 -1.164 1.00 71.00 93 GLY A N 1
ATOM 734 C CA . GLY A 1 93 ? 6.599 -14.056 -1.236 1.00 71.00 93 GLY A CA 1
ATOM 735 C C . GLY A 1 93 ? 8.047 -14.126 -1.732 1.00 71.00 93 GLY A C 1
ATOM 736 O O . GLY A 1 93 ? 8.610 -13.152 -2.218 1.00 71.00 93 GLY A O 1
ATOM 737 N N . ILE A 1 94 ? 8.706 -15.260 -1.531 1.00 59.16 94 ILE A N 1
ATOM 738 C CA . ILE A 1 94 ? 10.174 -15.342 -1.518 1.00 59.16 94 ILE A CA 1
ATOM 739 C C . ILE A 1 94 ? 10.786 -15.068 -2.914 1.00 59.16 94 ILE A C 1
ATOM 741 O O . ILE A 1 94 ? 10.338 -15.619 -3.917 1.00 59.16 94 ILE A O 1
ATOM 745 N N . ASN A 1 95 ? 11.852 -14.251 -2.934 1.00 63.38 95 ASN A N 1
ATOM 746 C CA . ASN A 1 95 ? 12.722 -13.845 -4.061 1.00 63.38 95 ASN A CA 1
ATOM 747 C C . ASN A 1 95 ? 12.236 -12.735 -5.011 1.00 63.38 95 ASN A C 1
ATOM 749 O O . ASN A 1 95 ? 12.979 -12.356 -5.921 1.00 63.38 95 ASN A O 1
ATOM 753 N N . GLY A 1 96 ? 11.060 -12.152 -4.786 1.00 68.31 96 GLY A N 1
ATOM 754 C CA . GLY A 1 96 ? 10.588 -11.000 -5.551 1.00 68.31 96 GLY A CA 1
ATOM 755 C C . GLY A 1 96 ? 10.902 -9.660 -4.875 1.00 68.31 96 GLY A C 1
ATOM 756 O O . GLY A 1 96 ? 10.482 -9.437 -3.748 1.00 68.31 96 GLY A O 1
ATOM 757 N N . ASN A 1 97 ? 11.614 -8.749 -5.552 1.00 80.88 97 ASN A N 1
ATOM 758 C CA . ASN A 1 97 ? 11.650 -7.333 -5.168 1.00 80.88 97 ASN A CA 1
ATOM 759 C C . ASN A 1 97 ? 11.620 -6.444 -6.414 1.00 80.88 97 ASN A C 1
ATOM 761 O O . ASN A 1 97 ? 12.260 -6.761 -7.418 1.00 80.88 97 ASN A O 1
ATOM 765 N N . TRP A 1 98 ? 10.951 -5.298 -6.322 1.00 87.44 98 TRP A N 1
ATOM 766 C CA . TRP A 1 98 ? 11.163 -4.200 -7.261 1.00 87.44 98 TRP A CA 1
ATOM 767 C C . TRP A 1 98 ? 12.225 -3.251 -6.704 1.00 87.44 98 TRP A C 1
ATOM 769 O O . TRP A 1 98 ? 12.189 -2.888 -5.529 1.00 87.44 98 TRP A O 1
ATOM 779 N N . ILE A 1 99 ? 13.178 -2.860 -7.551 1.00 86.19 99 ILE A N 1
ATOM 780 C CA . ILE A 1 99 ? 14.194 -1.859 -7.215 1.00 86.19 99 ILE A CA 1
ATOM 781 C C . ILE A 1 99 ? 14.166 -0.792 -8.308 1.00 86.19 99 ILE A C 1
ATOM 783 O O . ILE A 1 99 ? 14.447 -1.135 -9.463 1.00 86.19 99 ILE A O 1
ATOM 787 N N . PRO A 1 100 ? 13.873 0.482 -7.982 1.00 87.19 100 PRO A N 1
ATOM 788 C CA . PRO A 1 100 ? 13.914 1.557 -8.963 1.00 87.19 100 PRO A CA 1
ATOM 789 C C . PRO A 1 100 ? 15.333 1.753 -9.493 1.00 87.19 100 PRO A C 1
ATOM 791 O O . PRO A 1 100 ? 16.325 1.447 -8.828 1.00 87.19 100 PRO A O 1
ATOM 794 N N . ARG A 1 101 ? 15.451 2.320 -10.693 1.00 88.31 101 ARG A N 1
ATOM 795 C CA . ARG A 1 101 ? 16.751 2.581 -11.320 1.00 88.31 101 ARG A CA 1
ATOM 796 C C . ARG A 1 101 ? 17.594 3.564 -10.510 1.00 88.31 101 ARG A C 1
ATOM 798 O O . ARG A 1 101 ? 18.818 3.443 -10.487 1.00 88.31 101 ARG A O 1
ATOM 805 N N . ARG A 1 102 ? 16.952 4.540 -9.860 1.00 81.38 102 ARG A N 1
ATOM 806 C CA . ARG A 1 102 ? 17.600 5.527 -8.991 1.00 81.38 102 ARG A CA 1
ATOM 807 C C . ARG A 1 102 ? 17.078 5.390 -7.567 1.00 81.38 102 ARG A C 1
ATOM 809 O O . ARG A 1 102 ? 15.924 5.685 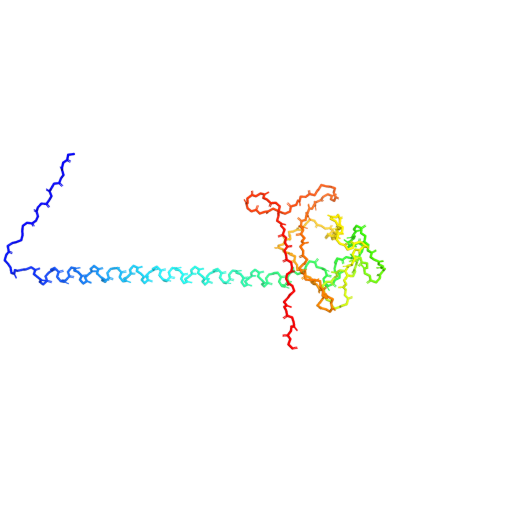-7.277 1.00 81.38 102 ARG A O 1
ATOM 816 N N . VAL A 1 103 ? 17.955 4.973 -6.661 1.00 67.00 103 VAL A N 1
ATOM 817 C CA . VAL A 1 103 ? 17.664 4.960 -5.224 1.00 67.00 103 VAL A CA 1
ATOM 818 C C . VAL A 1 103 ? 17.557 6.418 -4.750 1.00 67.00 103 VAL A C 1
ATOM 820 O O . VAL A 1 103 ? 18.414 7.229 -5.094 1.00 67.00 103 VAL A O 1
ATOM 823 N N . ASN A 1 104 ? 16.513 6.754 -3.984 1.00 64.62 104 ASN A N 1
ATOM 824 C CA . ASN A 1 104 ? 16.231 8.092 -3.423 1.00 64.62 104 ASN A CA 1
ATOM 825 C C . ASN A 1 104 ? 15.722 9.167 -4.399 1.00 64.62 104 ASN A C 1
ATOM 827 O O . ASN A 1 104 ? 15.669 10.347 -4.042 1.00 64.62 104 ASN A O 1
ATOM 831 N N . ALA A 1 105 ? 15.310 8.804 -5.614 1.00 68.75 105 ALA A N 1
ATOM 832 C CA . ALA A 1 105 ? 14.579 9.746 -6.453 1.00 68.75 105 ALA A CA 1
ATOM 833 C C . ALA A 1 105 ? 13.161 9.949 -5.885 1.00 68.75 105 ALA A C 1
ATOM 835 O O . ALA A 1 105 ? 12.406 8.996 -5.713 1.00 68.75 105 ALA A O 1
ATOM 836 N N . LYS A 1 106 ? 12.783 11.206 -5.613 1.00 66.00 106 LYS A N 1
ATOM 837 C CA . LYS A 1 106 ? 11.479 11.575 -5.018 1.00 66.00 106 LYS A CA 1
ATOM 838 C C . LYS A 1 106 ? 10.257 11.243 -5.896 1.00 66.00 106 LYS A C 1
ATOM 840 O O . LYS A 1 106 ? 9.138 11.498 -5.473 1.00 66.00 106 LYS A O 1
ATOM 845 N N . ALA A 1 107 ? 10.466 10.727 -7.107 1.00 79.88 107 ALA A N 1
ATOM 846 C CA . ALA A 1 107 ? 9.432 10.516 -8.118 1.00 79.88 107 ALA A CA 1
ATOM 847 C C . ALA A 1 107 ? 9.270 9.044 -8.541 1.00 79.88 107 ALA A C 1
ATOM 849 O O . ALA A 1 107 ? 8.572 8.768 -9.515 1.00 79.88 107 ALA A O 1
ATOM 850 N N . GLU A 1 108 ? 9.932 8.102 -7.861 1.00 87.69 108 GLU A N 1
ATOM 851 C CA . GLU A 1 108 ? 9.790 6.683 -8.194 1.00 87.69 108 GLU A CA 1
ATOM 852 C C . GLU A 1 108 ? 8.462 6.136 -7.664 1.00 87.69 108 GLU A C 1
ATOM 854 O O . GLU A 1 108 ? 8.081 6.403 -6.524 1.00 87.69 108 GLU A O 1
ATOM 859 N N . TRP A 1 109 ? 7.768 5.351 -8.482 1.00 90.62 109 TRP A N 1
ATOM 860 C CA . TRP A 1 109 ? 6.482 4.757 -8.140 1.00 90.62 109 TRP A CA 1
ATOM 861 C C . TRP A 1 109 ? 6.390 3.319 -8.639 1.00 90.62 109 TRP A C 1
ATOM 863 O O . TRP A 1 109 ? 6.951 2.965 -9.675 1.00 90.62 109 TRP A O 1
ATOM 873 N N . LEU A 1 110 ? 5.624 2.515 -7.905 1.00 91.25 110 LEU A N 1
ATOM 874 C CA . LEU A 1 110 ? 5.151 1.195 -8.302 1.00 91.25 110 LEU A CA 1
ATOM 875 C C . LEU A 1 110 ? 3.624 1.264 -8.360 1.00 91.25 110 LEU A C 1
ATOM 877 O O . LEU A 1 110 ? 2.979 1.651 -7.387 1.00 91.25 110 LEU A O 1
ATOM 881 N N . LYS A 1 111 ? 3.055 0.907 -9.506 1.00 94.06 111 LYS A N 1
ATOM 882 C CA . LYS A 1 111 ? 1.622 0.936 -9.785 1.00 94.06 111 LYS A CA 1
ATOM 883 C C . LYS A 1 111 ? 1.123 -0.483 -10.011 1.00 94.06 111 LYS A C 1
ATOM 885 O O . LYS A 1 111 ? 1.735 -1.250 -10.754 1.00 94.06 111 LYS A O 1
ATOM 890 N N . VAL A 1 112 ? -0.016 -0.793 -9.407 1.00 94.19 112 VAL A N 1
ATOM 891 C CA . VAL A 1 112 ? -0.720 -2.063 -9.578 1.00 94.19 112 VAL A CA 1
ATOM 892 C C . VAL A 1 112 ? -2.120 -1.761 -10.094 1.00 94.19 112 VAL A C 1
ATOM 894 O O . VAL A 1 112 ? -2.887 -1.077 -9.422 1.00 94.19 112 VAL A O 1
ATOM 897 N N . ASP A 1 113 ? -2.431 -2.252 -11.287 1.00 93.69 113 ASP A N 1
ATOM 898 C CA . ASP A 1 113 ? -3.773 -2.215 -11.858 1.00 93.69 113 ASP A CA 1
ATOM 899 C C . ASP A 1 113 ? -4.557 -3.459 -11.413 1.00 93.69 113 ASP A C 1
ATOM 901 O O . ASP A 1 113 ? -4.133 -4.595 -11.632 1.00 93.69 113 ASP A O 1
ATOM 905 N N . LEU A 1 114 ? -5.694 -3.245 -10.751 1.00 91.38 114 LEU A N 1
ATOM 906 C CA . LEU A 1 114 ? -6.551 -4.323 -10.255 1.00 91.38 114 LEU A CA 1
ATOM 907 C C . LEU A 1 114 ? -7.514 -4.854 -11.332 1.00 91.38 114 LEU A C 1
ATOM 909 O O . LEU A 1 114 ? -8.227 -5.821 -11.078 1.00 91.38 114 LEU A O 1
ATOM 913 N N . GLY A 1 115 ? -7.570 -4.222 -12.510 1.00 88.44 115 GLY A N 1
ATOM 914 C CA . GLY A 1 115 ? -8.424 -4.595 -13.643 1.00 88.44 115 GLY A CA 1
ATOM 915 C C . GLY A 1 115 ? -9.907 -4.246 -13.476 1.00 88.44 115 GLY A C 1
ATOM 916 O O . GLY A 1 115 ? -10.629 -4.150 -14.465 1.00 88.44 115 GLY A O 1
ATOM 917 N N . GLN A 1 116 ? -10.366 -4.027 -12.244 1.00 88.06 116 GLN A N 1
ATOM 918 C CA . GLN A 1 116 ? -11.729 -3.617 -11.914 1.00 88.06 116 GLN A CA 1
ATOM 919 C C . GLN A 1 116 ? -11.746 -2.693 -10.695 1.00 88.06 116 GLN A C 1
ATOM 921 O O . GLN A 1 116 ? -10.892 -2.795 -9.804 1.00 88.06 116 GLN A O 1
ATOM 926 N N . GLU A 1 117 ? -12.758 -1.828 -10.618 1.00 89.56 117 GLU A N 1
ATOM 927 C CA . GLU A 1 117 ? -12.964 -0.964 -9.457 1.00 89.56 117 GLU A CA 1
ATOM 928 C C . GLU A 1 117 ? -13.136 -1.815 -8.191 1.00 89.56 117 GLU A C 1
ATOM 930 O O . GLU A 1 117 ? -14.025 -2.661 -8.095 1.00 89.56 117 GLU A O 1
ATOM 935 N N . SER A 1 118 ? -12.238 -1.618 -7.225 1.00 86.88 118 SER A N 1
ATOM 936 C CA . SER A 1 118 ? -12.116 -2.481 -6.052 1.00 86.88 118 SER A CA 1
ATOM 937 C C . SER A 1 118 ? -11.922 -1.661 -4.785 1.00 86.88 118 SER A C 1
ATOM 939 O O . SER A 1 118 ? -11.179 -0.681 -4.764 1.00 86.88 118 SER A O 1
ATOM 941 N N . ARG A 1 119 ? -12.539 -2.104 -3.685 1.00 86.50 119 ARG A N 1
ATOM 942 C CA . ARG A 1 119 ? -12.292 -1.530 -2.356 1.00 86.50 119 ARG A CA 1
ATOM 943 C C . ARG A 1 119 ? -10.995 -2.090 -1.782 1.00 86.50 119 ARG A C 1
ATOM 945 O O . ARG A 1 119 ? -10.896 -3.291 -1.537 1.00 86.50 119 ARG A O 1
ATOM 952 N N . VAL A 1 120 ? -10.025 -1.213 -1.535 1.00 85.75 120 VAL A N 1
ATOM 953 C CA . VAL A 1 120 ? -8.736 -1.565 -0.926 1.00 85.75 120 VAL A CA 1
ATOM 954 C C . VAL A 1 120 ? -8.751 -1.168 0.547 1.00 85.75 120 VAL A C 1
ATOM 956 O O . VAL A 1 120 ? -8.904 0.003 0.879 1.00 85.75 120 VAL A O 1
ATOM 959 N N . TYR A 1 121 ? -8.592 -2.153 1.430 1.00 83.62 121 TYR A N 1
ATOM 960 C CA . TYR A 1 121 ? -8.634 -1.956 2.886 1.00 83.62 121 TYR A CA 1
ATOM 961 C C . TYR A 1 121 ? -7.253 -1.740 3.509 1.00 83.62 121 TYR A C 1
ATOM 963 O O . TYR A 1 121 ? -7.144 -1.246 4.628 1.00 83.62 121 TYR A O 1
ATOM 971 N N . GLY A 1 122 ? -6.193 -2.115 2.797 1.00 81.62 122 GLY A N 1
ATOM 972 C CA . GLY A 1 122 ? -4.828 -1.989 3.277 1.00 81.62 122 GLY A CA 1
ATOM 973 C C . GLY A 1 122 ? -3.818 -2.496 2.261 1.00 81.62 122 GLY A C 1
ATOM 974 O O . GLY A 1 122 ? -4.168 -3.152 1.278 1.00 81.62 122 GLY A O 1
ATOM 975 N N . VAL A 1 123 ? -2.552 -2.185 2.522 1.00 83.19 123 VAL A N 1
ATOM 976 C CA . VAL A 1 123 ? -1.412 -2.613 1.712 1.00 83.19 123 VAL A CA 1
ATOM 977 C C . VAL A 1 123 ? -0.432 -3.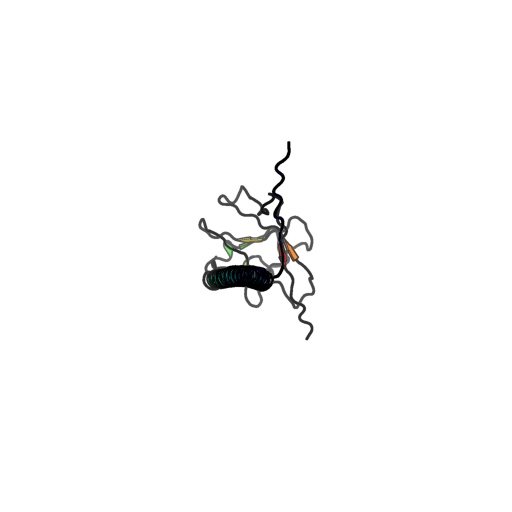328 2.627 1.00 83.19 123 VAL A C 1
ATOM 979 O O . VAL A 1 123 ? -0.032 -2.793 3.658 1.00 83.19 123 VAL A O 1
ATOM 982 N N . ILE A 1 124 ? -0.046 -4.543 2.243 1.00 80.69 124 ILE A N 1
ATOM 983 C CA . ILE A 1 124 ? 1.018 -5.288 2.913 1.00 80.69 124 ILE A CA 1
ATOM 984 C C . ILE A 1 124 ? 2.296 -5.047 2.121 1.00 80.69 124 ILE A C 1
ATOM 986 O O . ILE A 1 124 ? 2.395 -5.425 0.955 1.00 80.69 124 ILE A O 1
ATOM 990 N N . THR A 1 125 ? 3.270 -4.418 2.762 1.00 80.44 125 THR A N 1
ATOM 991 C CA . THR A 1 125 ? 4.590 -4.162 2.189 1.00 80.44 125 THR A CA 1
ATOM 992 C C . THR A 1 125 ? 5.604 -5.145 2.748 1.00 80.44 125 THR A C 1
ATOM 994 O O . THR A 1 125 ? 5.582 -5.449 3.939 1.00 80.44 125 THR A O 1
ATOM 997 N N . GLN A 1 126 ? 6.532 -5.590 1.910 1.00 76.06 126 GLN A N 1
ATOM 998 C CA . GLN A 1 126 ? 7.665 -6.402 2.326 1.00 76.06 126 GLN A CA 1
ATOM 999 C C . GLN A 1 126 ? 8.952 -5.711 1.876 1.00 76.06 126 GLN A C 1
ATOM 1001 O O . GLN A 1 126 ? 9.079 -5.313 0.720 1.00 76.06 126 GLN A O 1
ATOM 1006 N N . GLY A 1 127 ? 9.884 -5.540 2.812 1.00 74.44 127 GLY A N 1
ATOM 1007 C CA . GLY A 1 127 ? 11.264 -5.178 2.507 1.00 74.44 127 GLY A CA 1
ATOM 1008 C C . GLY A 1 127 ? 12.134 -6.424 2.350 1.00 74.44 127 GLY A C 1
ATOM 1009 O O . GLY A 1 127 ? 11.677 -7.550 2.555 1.00 74.44 127 GLY A O 1
ATOM 1010 N N . ARG A 1 128 ? 13.416 -6.223 2.045 1.00 67.62 128 ARG A N 1
ATOM 1011 C CA . ARG A 1 128 ? 14.396 -7.308 2.013 1.00 67.62 128 ARG A CA 1
ATOM 1012 C C . ARG A 1 128 ? 15.311 -7.211 3.239 1.00 67.62 128 ARG A C 1
ATOM 1014 O O . ARG A 1 128 ? 16.152 -6.319 3.250 1.00 67.62 128 ARG A O 1
ATOM 1021 N N . PRO A 1 129 ? 15.183 -8.105 4.235 1.00 62.50 129 PRO A N 1
ATOM 1022 C CA . PRO A 1 129 ? 15.987 -8.042 5.460 1.00 62.50 129 PRO A CA 1
ATOM 1023 C C . PRO A 1 129 ? 17.485 -8.265 5.199 1.00 62.50 129 PRO A C 1
ATOM 1025 O O . PRO A 1 129 ? 18.317 -7.730 5.911 1.00 62.50 129 PRO A O 1
ATOM 1028 N N . GLU A 1 130 ? 17.839 -8.985 4.129 1.00 61.38 130 GLU A N 1
ATOM 1029 C CA . GLU A 1 130 ? 19.234 -9.236 3.722 1.00 61.38 130 GLU A CA 1
ATOM 1030 C C . GLU A 1 130 ? 19.981 -7.982 3.233 1.00 61.38 130 GLU A C 1
ATOM 1032 O O . GLU A 1 130 ? 21.188 -8.030 3.007 1.00 61.38 130 GLU A O 1
ATOM 1037 N N . ILE A 1 131 ? 19.270 -6.879 2.979 1.00 57.97 131 ILE A N 1
ATOM 1038 C CA . ILE A 1 131 ? 19.866 -5.630 2.514 1.00 57.97 131 ILE A CA 1
ATOM 1039 C C . ILE A 1 131 ? 19.474 -4.548 3.512 1.00 57.97 131 ILE A C 1
ATOM 1041 O O . ILE A 1 131 ? 18.327 -4.104 3.508 1.00 57.97 131 ILE A O 1
ATO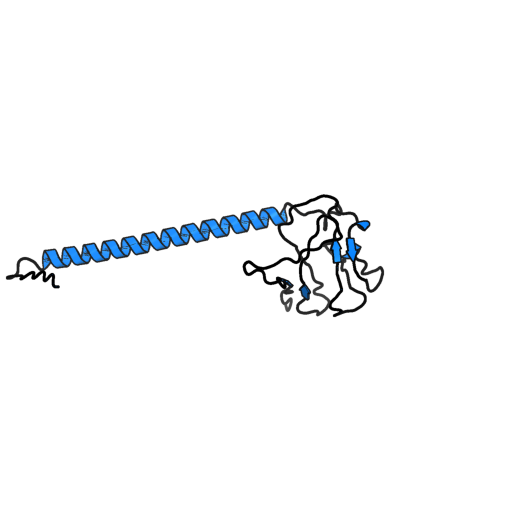M 1045 N N . ASP A 1 132 ? 20.442 -4.101 4.313 1.00 53.62 132 ASP A N 1
ATOM 1046 C CA . ASP A 1 132 ? 20.306 -2.985 5.252 1.00 53.62 132 ASP A CA 1
ATOM 1047 C C . ASP A 1 132 ? 19.800 -1.727 4.531 1.00 53.62 132 ASP A C 1
ATOM 1049 O O . ASP A 1 132 ? 20.544 -0.964 3.911 1.00 53.62 132 ASP A O 1
ATOM 1053 N N . ARG A 1 133 ? 18.482 -1.535 4.552 1.00 54.31 133 ARG A N 1
ATOM 1054 C CA . ARG A 1 133 ? 17.792 -0.349 4.041 1.00 54.31 133 ARG A CA 1
ATOM 1055 C C . ARG A 1 133 ? 16.745 0.035 5.060 1.00 54.31 133 ARG A C 1
ATOM 1057 O O . ARG A 1 133 ? 15.568 -0.299 4.942 1.00 54.31 133 ARG A O 1
ATOM 1064 N N . TRP A 1 134 ? 17.224 0.673 6.117 1.00 53.94 134 TRP A N 1
ATOM 1065 C CA . TRP A 1 134 ? 16.407 1.013 7.264 1.00 53.94 134 TRP A CA 1
ATOM 1066 C C . TRP A 1 134 ? 15.462 2.153 6.902 1.00 53.94 134 TRP A C 1
ATOM 1068 O O . TRP A 1 134 ? 15.882 3.254 6.557 1.00 53.94 134 TRP A O 1
ATOM 1078 N N . THR A 1 135 ? 14.172 1.849 7.018 1.00 51.97 135 THR A N 1
ATOM 1079 C CA . THR A 1 135 ? 13.036 2.766 6.881 1.00 51.97 135 THR A CA 1
ATOM 1080 C C . THR A 1 135 ? 12.729 3.194 5.444 1.00 51.97 135 THR A C 1
ATOM 1082 O O . THR A 1 135 ? 13.262 4.170 4.919 1.00 51.97 135 THR A O 1
ATOM 1085 N N . ILE A 1 136 ? 11.777 2.497 4.819 1.00 69.62 136 ILE A N 1
ATOM 1086 C CA . ILE A 1 136 ? 11.137 2.967 3.586 1.00 69.62 136 ILE A CA 1
ATOM 1087 C C . ILE A 1 136 ? 9.900 3.762 3.988 1.00 69.62 136 ILE A C 1
ATOM 1089 O O . ILE A 1 136 ? 8.989 3.224 4.620 1.00 69.62 136 ILE A O 1
ATOM 1093 N N . THR A 1 137 ? 9.869 5.039 3.613 1.00 78.88 137 THR A N 1
ATOM 1094 C CA . THR A 1 137 ? 8.649 5.845 3.663 1.00 78.88 137 THR A CA 1
ATOM 1095 C C . THR A 1 137 ? 8.034 5.934 2.276 1.00 78.88 137 THR A C 1
ATOM 1097 O O . THR A 1 137 ? 8.744 6.032 1.276 1.00 78.88 137 THR A O 1
ATOM 1100 N N . TYR A 1 138 ? 6.711 5.878 2.202 1.00 83.25 138 TYR A N 1
ATOM 1101 C CA . TYR A 1 138 ? 5.981 5.995 0.948 1.00 83.25 138 TYR A CA 1
ATOM 1102 C C . TYR A 1 138 ? 4.662 6.734 1.153 1.00 83.25 138 TYR A C 1
ATOM 1104 O O . TYR A 1 138 ? 4.108 6.774 2.251 1.00 83.25 138 TYR A O 1
ATOM 1112 N N . LYS A 1 139 ? 4.157 7.330 0.076 1.00 89.06 139 LYS A N 1
ATOM 1113 C CA . LYS A 1 139 ? 2.787 7.837 0.001 1.00 89.06 139 LYS A CA 1
ATOM 1114 C C . LYS A 1 139 ? 1.976 6.869 -0.845 1.00 89.06 139 LYS A C 1
ATOM 1116 O O . LYS A 1 139 ? 2.505 6.281 -1.788 1.00 89.06 139 LYS A O 1
ATOM 1121 N N . LEU A 1 140 ? 0.710 6.697 -0.494 1.00 90.81 140 LEU A N 1
ATOM 1122 C CA . LEU A 1 140 ? -0.225 5.895 -1.272 1.00 90.81 140 LEU A CA 1
ATOM 1123 C C . LEU A 1 140 ? -1.094 6.836 -2.097 1.00 90.81 140 LEU A C 1
ATOM 1125 O O . LEU A 1 140 ? -1.672 7.763 -1.540 1.00 90.81 140 LEU A O 1
ATOM 1129 N N . SER A 1 141 ? -1.223 6.570 -3.391 1.00 92.75 141 SER A N 1
ATOM 1130 C CA . SER A 1 141 ? -2.178 7.261 -4.255 1.00 92.75 141 SER A CA 1
ATOM 1131 C C . SER A 1 141 ? -3.039 6.236 -4.984 1.00 92.75 141 SER A C 1
ATOM 1133 O O . SER A 1 141 ? -2.578 5.133 -5.280 1.00 92.75 141 SER A O 1
ATOM 1135 N N . PHE A 1 142 ? -4.288 6.592 -5.263 1.00 93.12 142 PHE A N 1
ATOM 1136 C CA . PHE A 1 142 ? -5.257 5.738 -5.946 1.00 93.12 142 PHE A CA 1
ATOM 1137 C C . PHE A 1 142 ? -5.976 6.511 -7.053 1.00 93.12 142 PHE A C 1
ATOM 1139 O O . PHE A 1 142 ? -6.024 7.741 -7.039 1.00 93.12 142 PHE A O 1
ATOM 1146 N N . SER A 1 143 ? -6.500 5.779 -8.031 1.00 93.69 143 SER A N 1
ATOM 1147 C CA . SER A 1 143 ? -7.163 6.322 -9.215 1.00 93.69 143 SER A CA 1
ATOM 1148 C C . SER A 1 143 ? -8.146 5.293 -9.775 1.00 93.69 143 SER A C 1
ATOM 1150 O O . SER A 1 143 ? -7.905 4.091 -9.659 1.00 93.69 143 SER A O 1
ATOM 1152 N N . THR A 1 144 ? -9.237 5.764 -10.381 1.00 92.38 144 THR A N 1
ATOM 1153 C CA . THR A 1 144 ? -10.222 4.937 -11.100 1.00 92.38 144 THR A CA 1
ATOM 1154 C C . THR A 1 144 ? -10.104 5.052 -12.623 1.00 92.38 144 THR A C 1
ATOM 1156 O O . THR A 1 144 ? -10.613 4.193 -13.334 1.00 92.38 144 THR A O 1
ATOM 1159 N N . ASP A 1 145 ? -9.420 6.082 -13.132 1.00 89.31 145 ASP A N 1
ATOM 1160 C CA . ASP A 1 145 ? -9.250 6.371 -14.565 1.00 89.31 145 ASP A CA 1
ATOM 1161 C C . ASP A 1 145 ? -7.791 6.208 -15.046 1.00 89.31 145 ASP A C 1
ATOM 1163 O O . ASP A 1 145 ? -7.501 6.307 -16.239 1.00 89.31 145 ASP A O 1
ATOM 1167 N N . GLY A 1 146 ? -6.855 5.986 -14.117 1.00 86.50 146 GLY A N 1
ATOM 1168 C CA . GLY A 1 146 ? -5.417 5.905 -14.365 1.00 86.50 146 GLY A CA 1
ATOM 1169 C C . GLY A 1 146 ? -4.746 7.243 -14.704 1.00 86.50 146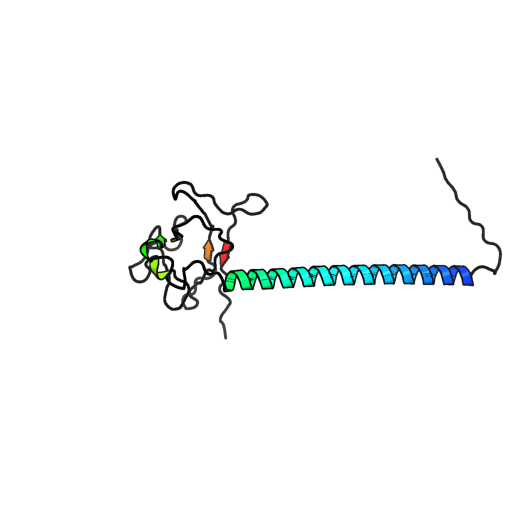 GLY A C 1
ATOM 1170 O O . GLY A 1 146 ? -3.527 7.268 -14.899 1.00 86.50 146 GLY A O 1
ATOM 1171 N N . GLN A 1 147 ? -5.502 8.342 -14.754 1.00 87.56 147 GLN A N 1
ATOM 1172 C CA . GLN A 1 147 ? -5.050 9.679 -15.149 1.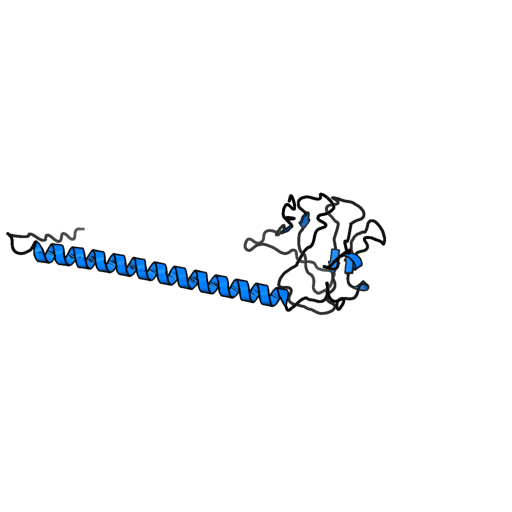00 87.56 147 GLN A CA 1
ATOM 1173 C C . GLN A 1 147 ? -5.070 10.646 -13.965 1.00 87.56 147 GLN A C 1
ATOM 1175 O O . GLN A 1 147 ? -4.082 11.333 -13.706 1.00 87.56 147 GLN A O 1
ATOM 1180 N N . THR A 1 148 ? -6.171 10.660 -13.218 1.00 90.00 148 THR A N 1
ATOM 1181 C CA . THR A 1 148 ? -6.372 11.491 -12.036 1.00 90.00 148 THR A CA 1
ATOM 1182 C C . THR A 1 148 ? -6.073 10.677 -10.789 1.00 90.00 148 THR A C 1
ATOM 1184 O O . THR A 1 148 ? -6.719 9.664 -10.525 1.00 90.00 148 THR A O 1
ATOM 1187 N N . TRP A 1 149 ? -5.093 11.122 -10.007 1.00 90.75 149 TRP A N 1
ATOM 1188 C CA . TRP A 1 149 ? -4.632 10.415 -8.815 1.00 90.75 149 TRP A CA 1
ATOM 1189 C C . TRP A 1 149 ? -4.938 11.214 -7.554 1.00 90.75 149 TRP A C 1
ATOM 1191 O O . TRP A 1 149 ? -4.647 12.406 -7.472 1.00 90.75 149 TRP A O 1
ATOM 1201 N N . THR A 1 150 ? -5.488 10.538 -6.551 1.00 91.44 150 THR A N 1
ATOM 1202 C CA . THR A 1 150 ? -5.724 11.094 -5.218 1.00 91.44 150 THR A CA 1
ATOM 1203 C C . THR A 1 150 ? -4.751 10.467 -4.231 1.00 91.44 150 THR A C 1
ATOM 1205 O O . THR A 1 150 ? -4.677 9.243 -4.119 1.00 91.44 150 THR A O 1
ATOM 1208 N N . THR A 1 151 ? -3.990 11.295 -3.514 1.00 91.25 151 THR A N 1
ATOM 1209 C CA . THR A 1 151 ? -3.108 10.841 -2.432 1.00 91.25 151 THR A CA 1
ATOM 1210 C C . THR A 1 151 ? -3.924 10.545 -1.178 1.00 91.25 151 THR A C 1
ATOM 1212 O O . THR A 1 151 ? -4.797 11.318 -0.788 1.00 91.25 151 THR A O 1
ATOM 1215 N N . TYR A 1 152 ? -3.625 9.427 -0.526 1.00 88.88 152 TYR A N 1
ATOM 1216 C CA . TYR A 1 152 ? -4.211 9.053 0.750 1.00 88.88 152 TYR A CA 1
ATOM 1217 C C . TYR A 1 152 ? -3.830 10.064 1.838 1.00 88.88 152 TYR A C 1
ATOM 1219 O O . TYR A 1 152 ? -2.648 10.357 2.051 1.00 88.88 152 TYR A O 1
ATOM 1227 N N . ALA A 1 153 ? -4.840 10.577 2.536 1.00 90.12 153 ALA A N 1
ATOM 1228 C CA . ALA A 1 153 ? -4.701 11.613 3.549 1.00 90.12 153 ALA A CA 1
ATOM 1229 C C . ALA A 1 153 ? -5.206 11.144 4.921 1.00 90.12 153 ALA A C 1
ATOM 1231 O O . ALA A 1 153 ? -6.038 10.239 5.022 1.00 90.12 153 ALA A O 1
ATOM 1232 N N . GLY A 1 154 ? -4.671 11.749 5.982 1.00 83.50 154 GLY A N 1
ATOM 1233 C CA . GLY A 1 154 ? -5.155 11.592 7.349 1.00 83.50 154 GLY A CA 1
ATOM 1234 C C . GLY A 1 154 ? -6.521 12.247 7.563 1.00 83.50 154 GLY A C 1
ATOM 1235 O O . GLY A 1 154 ? -7.070 12.913 6.687 1.00 83.50 154 GLY A O 1
ATOM 1236 N N . THR A 1 155 ? -7.072 12.082 8.766 1.00 83.44 155 THR A N 1
ATOM 1237 C CA . THR A 1 155 ? -8.359 12.687 9.160 1.00 83.44 155 THR A CA 1
ATOM 1238 C C . THR A 1 155 ? -8.333 14.216 9.168 1.00 83.44 155 THR A C 1
ATOM 1240 O O . THR A 1 155 ? -9.382 14.846 9.141 1.00 83.44 155 THR A O 1
ATOM 1243 N N . ASP A 1 156 ? -7.142 14.808 9.208 1.00 88.56 156 ASP A N 1
ATOM 1244 C CA . ASP A 1 156 ? -6.886 16.247 9.143 1.00 88.56 156 ASP A CA 1
ATOM 1245 C C . ASP A 1 156 ? -6.712 16.773 7.703 1.00 88.56 156 ASP A C 1
ATOM 1247 O O . ASP A 1 156 ? -6.476 17.963 7.507 1.00 88.56 156 ASP A O 1
ATOM 1251 N N . GLY A 1 157 ? -6.816 15.901 6.692 1.00 82.94 157 GLY A N 1
ATOM 1252 C CA . GLY A 1 157 ? -6.605 16.243 5.284 1.00 82.94 157 GLY A CA 1
ATOM 1253 C C . GLY A 1 157 ? -5.134 16.333 4.864 1.00 82.94 157 GLY A C 1
ATOM 1254 O O . GLY A 1 157 ? -4.860 16.614 3.698 1.00 82.94 157 GLY A O 1
ATOM 1255 N N . SER A 1 158 ? -4.181 16.074 5.765 1.00 85.56 158 SER A N 1
ATOM 1256 C CA . SER A 1 158 ? -2.755 16.046 5.430 1.00 85.56 158 SER A CA 1
ATOM 1257 C C . SER A 1 158 ? -2.378 14.750 4.704 1.00 85.56 158 SER A C 1
ATOM 1259 O O . SER A 1 158 ? -2.878 13.673 5.028 1.00 85.56 158 SER A O 1
ATOM 1261 N N . GLU A 1 159 ? -1.488 14.820 3.708 1.00 88.56 159 GLU A N 1
ATOM 1262 C CA . GLU A 1 159 ? -1.010 13.616 3.016 1.00 88.56 159 GLU A CA 1
ATOM 1263 C C . GLU A 1 159 ? -0.298 12.674 3.990 1.00 88.56 159 GLU A C 1
ATOM 1265 O O . GLU A 1 159 ? 0.655 13.060 4.675 1.00 88.56 159 GLU A O 1
ATOM 1270 N N . LYS A 1 160 ? -0.712 11.406 4.013 1.00 85.81 160 LYS A N 1
ATOM 1271 C CA . LYS A 1 160 ? -0.156 10.442 4.956 1.00 85.81 160 LYS A CA 1
ATOM 1272 C C . LYS A 1 160 ? 1.113 9.808 4.396 1.00 85.81 160 LYS A C 1
ATOM 1274 O O . LYS A 1 160 ? 1.086 9.108 3.384 1.00 85.81 160 LYS A O 1
ATOM 1279 N N . VAL A 1 161 ? 2.223 10.014 5.101 1.00 84.88 161 VAL A N 1
ATOM 1280 C CA . VAL A 1 161 ? 3.472 9.282 4.872 1.00 84.88 161 VAL A CA 1
ATOM 1281 C C . VAL A 1 161 ? 3.422 7.987 5.679 1.00 84.88 161 VAL A C 1
ATOM 1283 O O . VAL A 1 161 ? 3.306 8.005 6.903 1.00 84.88 161 VAL A O 1
ATOM 1286 N N . LEU A 1 162 ? 3.463 6.858 4.980 1.00 82.81 162 LEU A N 1
ATOM 1287 C CA . LEU A 1 162 ? 3.465 5.521 5.556 1.00 82.81 162 LEU A CA 1
ATOM 1288 C C . LEU A 1 162 ? 4.908 5.049 5.712 1.00 82.81 162 LEU A C 1
ATOM 1290 O O . LEU A 1 162 ? 5.703 5.170 4.782 1.00 82.81 162 LEU A O 1
ATOM 1294 N N . THR A 1 163 ? 5.235 4.498 6.876 1.00 79.12 163 THR A N 1
ATOM 1295 C CA . THR A 1 163 ? 6.584 4.031 7.211 1.00 79.12 163 THR A CA 1
ATOM 1296 C C . THR A 1 163 ? 6.586 2.516 7.348 1.00 79.12 163 THR A C 1
ATOM 1298 O O . THR A 1 163 ? 5.779 1.963 8.092 1.00 79.12 163 THR A O 1
ATOM 1301 N N . VAL A 1 164 ? 7.502 1.843 6.649 1.00 72.75 164 VAL A N 1
ATOM 1302 C CA . VAL A 1 164 ? 7.758 0.407 6.814 1.00 72.75 164 VAL A CA 1
ATOM 1303 C C . VAL A 1 164 ? 8.958 0.228 7.734 1.00 72.75 164 VAL A C 1
ATOM 1305 O O . VAL A 1 164 ? 10.091 0.522 7.344 1.00 72.75 164 VAL A O 1
ATOM 1308 N N . THR A 1 165 ? 8.710 -0.271 8.943 1.00 59.81 165 THR A N 1
ATOM 1309 C CA . THR A 1 165 ? 9.764 -0.690 9.872 1.00 59.81 165 THR A CA 1
ATOM 1310 C C . THR A 1 165 ? 10.082 -2.155 9.608 1.00 59.81 165 THR A C 1
ATOM 1312 O O . THR A 1 165 ? 9.208 -3.013 9.733 1.00 59.81 165 THR A O 1
ATOM 1315 N N . VAL A 1 166 ? 11.321 -2.452 9.219 1.00 59.25 166 VAL A N 1
ATOM 1316 C CA . VAL A 1 166 ? 11.818 -3.833 9.220 1.00 59.25 166 VAL A CA 1
ATOM 1317 C C . VAL A 1 166 ? 12.145 -4.159 10.682 1.00 59.25 166 VAL A C 1
ATOM 1319 O O . VAL A 1 166 ? 12.919 -3.404 11.273 1.00 59.25 166 VAL A O 1
ATOM 1322 N N . PRO A 1 167 ? 11.528 -5.181 11.306 1.00 54.78 167 PRO A N 1
ATOM 1323 C CA . PRO A 1 167 ? 11.891 -5.565 12.665 1.00 54.78 167 PRO A CA 1
ATOM 1324 C C . PRO A 1 167 ? 13.372 -5.945 12.700 1.00 54.78 167 PRO A C 1
ATOM 1326 O O . PRO A 1 167 ? 13.855 -6.610 11.785 1.00 54.78 167 PRO A O 1
ATOM 1329 N N . ASP A 1 168 ? 14.078 -5.483 13.729 1.00 49.31 168 ASP A N 1
ATOM 1330 C CA . ASP A 1 168 ? 15.484 -5.804 13.959 1.00 49.31 168 ASP A CA 1
ATOM 1331 C C . ASP A 1 168 ? 15.629 -7.329 14.070 1.00 49.31 168 ASP A C 1
ATOM 1333 O O . ASP A 1 168 ? 15.044 -7.955 14.954 1.00 49.31 168 ASP A O 1
ATOM 1337 N N . THR A 1 169 ? 16.328 -7.945 13.116 1.00 49.97 169 THR A N 1
ATOM 1338 C CA . THR A 1 169 ? 16.561 -9.396 13.090 1.00 49.97 169 THR A CA 1
ATOM 1339 C C . THR A 1 169 ? 17.892 -9.773 13.740 1.00 49.97 169 THR A C 1
ATOM 1341 O O . THR A 1 169 ? 18.467 -10.800 13.386 1.00 49.97 169 THR A O 1
ATOM 1344 N N . SER A 1 170 ? 18.419 -8.958 14.657 1.00 41.44 170 SER A N 1
ATOM 1345 C CA . SER A 1 170 ? 19.584 -9.332 15.460 1.00 41.44 170 SER A CA 1
ATOM 1346 C C . SER A 1 170 ? 19.221 -10.427 16.477 1.00 41.44 170 SER A C 1
ATOM 1348 O O . SER A 1 170 ? 18.781 -10.167 17.595 1.00 41.44 170 SER A O 1
ATOM 1350 N N . SER A 1 171 ? 19.414 -11.683 16.070 1.00 39.41 171 SER A N 1
ATOM 1351 C CA . SER A 1 171 ? 19.506 -12.856 16.949 1.00 39.41 171 SER A CA 1
ATOM 1352 C C . SER A 1 171 ? 20.699 -13.709 16.556 1.00 39.41 171 SER A C 1
ATOM 1354 O O . SER A 1 171 ? 20.758 -14.051 15.351 1.00 39.41 171 SER A O 1
#

Sequence (171 aa):
MHAEIKIMRSSVFHLAELKAFERRLAAMEACQDAALEDLSSHQNQTATRQEERFADFCRTRRMGMSTGDIPDSSITASSYFSDRWAPAKARFGINGNWIPRRVNAKAEWLKVDLGQESRVYGVITQGRPEIDRWTITYKLSFSTDGQTWTTYAGTDGSEKVLTVTVPDTSS

Radius of gyration: 30.18 Å; chains: 1; bounding box: 50×52×88 Å

Secondary structure (DSSP, 8-state):
----------SSSSHHHHHHHHHHHHHHHHHHHHHHHHHHHHHHHHHHHHHHHHHHHHHH---STTTS-S-GGGEEES--SSGGG-GGGG-SSTT-----SSTT-TT--EEE--SS------------TTS----EEEE-EE-SSSSS-EE-B-TTSPBPEEEEPPP----

Foldseek 3Di:
DDDDDDDDDDDDPPPVVVVVVVVVVVVVVVVVVVVVVVVVVVVVVVVVVVVVVVVVVPVVDDLCLQVCPQPLVQKQKPAFCDPLQGRSLQGPDPSRHHDGNDDPDPPIDIGGDSVDDDDDPDDDHDDDPVDPDAKDKDWDWDDDVVPDIDIDADPVRHRDIDIDGDPPPPD

Organism: Branchiostoma floridae (NCBI:txid7739)

pLDDT: mean 77.96, std 16.45, range [27.81, 94.88]

InterPro domains:
  IPR000421 Coagulation factor 5/8, C-terminal domain [PF00754] (74-159)
  IPR000421 Coagulation factor 5/8, C-terminal domain [PS50022] (58-171)
  IPR008979 Galactose-binding-like domain superfamily [SSF49785] (62-162)